Protein AF-U6D6B1-F1 (afdb_monomer_lite)

Structure (mmCIF, N/CA/C/O backbone):
data_AF-U6D6B1-F1
#
_entry.id   AF-U6D6B1-F1
#
loop_
_atom_site.group_PDB
_atom_site.id
_atom_site.type_symbol
_atom_site.label_atom_id
_atom_site.label_alt_id
_atom_site.label_comp_id
_atom_site.label_asym_id
_atom_site.label_entity_id
_atom_site.label_seq_id
_atom_site.pdbx_PDB_ins_code
_atom_site.Cartn_x
_atom_site.Cartn_y
_atom_site.Cartn_z
_atom_site.occupancy
_atom_site.B_iso_or_equiv
_atom_site.auth_seq_id
_atom_site.auth_comp_id
_atom_site.auth_asym_id
_atom_site.auth_atom_id
_atom_site.pdbx_PDB_model_num
ATOM 1 N N . VAL A 1 1 ? 8.065 -17.335 -5.864 1.00 79.75 1 VAL A N 1
ATOM 2 C CA . VAL A 1 1 ? 7.353 -16.293 -5.082 1.00 79.75 1 VAL A CA 1
ATOM 3 C C . VAL A 1 1 ? 8.291 -15.102 -4.919 1.00 79.75 1 VAL A C 1
ATOM 5 O O . VAL A 1 1 ? 9.479 -15.342 -4.735 1.00 79.75 1 VAL A O 1
ATOM 8 N N . MET A 1 2 ? 7.826 -13.860 -5.084 1.00 93.62 2 MET A N 1
ATOM 9 C CA . MET A 1 2 ? 8.678 -12.657 -5.003 1.00 93.62 2 MET A CA 1
ATOM 10 C C . MET A 1 2 ? 8.742 -12.138 -3.562 1.00 93.62 2 MET A C 1
ATOM 12 O O . MET A 1 2 ? 7.705 -12.046 -2.914 1.00 93.62 2 MET A O 1
ATOM 16 N N . GLY A 1 3 ? 9.932 -11.783 -3.073 1.00 96.44 3 GLY A N 1
ATOM 17 C CA . GLY A 1 3 ? 10.113 -11.151 -1.762 1.00 96.44 3 GLY A CA 1
ATOM 18 C C . GLY A 1 3 ? 9.714 -9.672 -1.757 1.00 96.44 3 GLY A C 1
ATOM 19 O O . GLY A 1 3 ? 9.878 -8.979 -2.766 1.00 96.44 3 GLY A O 1
ATOM 20 N N . CYS A 1 4 ? 9.185 -9.176 -0.638 1.00 96.81 4 CYS A N 1
ATOM 21 C CA . CYS A 1 4 ? 8.716 -7.793 -0.523 1.00 96.81 4 CYS A CA 1
ATOM 22 C C . CYS A 1 4 ? 9.845 -6.767 -0.653 1.00 96.81 4 CYS A C 1
ATOM 24 O O . CYS A 1 4 ? 9.621 -5.682 -1.190 1.00 96.81 4 CYS A O 1
ATOM 26 N N . THR A 1 5 ? 11.062 -7.123 -0.244 1.00 95.88 5 THR A N 1
ATOM 27 C CA . THR A 1 5 ? 12.256 -6.287 -0.419 1.00 95.88 5 THR A CA 1
ATOM 28 C C . THR A 1 5 ? 12.529 -6.012 -1.902 1.00 95.88 5 THR A C 1
ATOM 30 O O . THR A 1 5 ? 12.751 -4.870 -2.308 1.00 95.88 5 THR A O 1
ATOM 33 N N . GLU A 1 6 ? 12.471 -7.049 -2.741 1.00 96.00 6 GLU A N 1
ATOM 34 C CA . GLU A 1 6 ? 12.687 -6.921 -4.187 1.00 96.00 6 GLU A CA 1
ATOM 35 C C . GLU A 1 6 ? 11.493 -6.262 -4.890 1.00 96.00 6 GLU A C 1
ATOM 37 O O . GLU A 1 6 ? 11.683 -5.405 -5.755 1.00 96.00 6 GLU A O 1
ATOM 42 N N . ALA A 1 7 ? 10.261 -6.599 -4.492 1.00 96.25 7 ALA A N 1
ATOM 43 C CA . ALA A 1 7 ? 9.061 -5.939 -5.004 1.00 96.25 7 ALA A CA 1
ATOM 44 C C . ALA A 1 7 ? 9.116 -4.420 -4.768 1.00 96.25 7 ALA A C 1
ATOM 46 O O . ALA A 1 7 ? 8.825 -3.641 -5.680 1.00 96.25 7 ALA A O 1
ATOM 47 N N . ARG A 1 8 ? 9.581 -3.990 -3.584 1.00 95.75 8 ARG A N 1
ATOM 48 C CA . ARG A 1 8 ? 9.730 -2.567 -3.255 1.00 95.75 8 ARG A CA 1
ATOM 49 C C . ARG A 1 8 ? 10.795 -1.893 -4.100 1.00 95.75 8 ARG A C 1
ATOM 51 O O . ARG A 1 8 ? 10.483 -0.909 -4.758 1.00 95.75 8 ARG A O 1
ATOM 58 N N . ARG A 1 9 ? 11.978 -2.499 -4.247 1.00 95.50 9 ARG A N 1
ATOM 59 C CA . ARG A 1 9 ? 13.024 -1.977 -5.149 1.00 95.50 9 ARG A CA 1
ATOM 60 C C . ARG A 1 9 ? 12.543 -1.774 -6.585 1.00 95.50 9 ARG A C 1
ATOM 62 O O . ARG A 1 9 ? 12.943 -0.812 -7.240 1.00 95.50 9 ARG A O 1
ATOM 69 N N . ARG A 1 10 ? 11.710 -2.680 -7.107 1.00 95.88 10 ARG A N 1
ATOM 70 C CA . ARG A 1 10 ? 11.128 -2.543 -8.454 1.00 95.88 10 ARG A CA 1
ATOM 71 C C . ARG A 1 10 ? 10.093 -1.427 -8.528 1.00 95.88 10 ARG A C 1
ATOM 73 O O . ARG A 1 10 ? 10.027 -0.751 -9.554 1.00 95.88 10 ARG A O 1
ATOM 80 N N . CYS A 1 11 ? 9.305 -1.257 -7.471 1.00 96.69 11 CYS A N 1
ATOM 81 C CA . CYS A 1 11 ? 8.323 -0.189 -7.356 1.00 96.69 11 CYS A CA 1
ATOM 82 C C . CYS A 1 11 ? 8.991 1.186 -7.268 1.00 96.69 11 CYS A C 1
ATOM 84 O O . CYS A 1 11 ? 8.597 2.097 -7.984 1.00 96.69 11 CYS A O 1
ATOM 86 N N . ASP A 1 12 ? 10.062 1.311 -6.484 1.00 96.00 12 ASP A N 1
ATOM 87 C CA . ASP A 1 12 ? 10.779 2.575 -6.282 1.00 96.00 12 ASP A CA 1
ATOM 88 C C . ASP A 1 12 ? 11.354 3.137 -7.594 1.00 96.00 12 ASP A C 1
ATOM 90 O O . ASP A 1 12 ? 11.399 4.351 -7.793 1.00 96.00 12 ASP A O 1
ATOM 94 N N . ARG A 1 13 ? 11.754 2.247 -8.516 1.00 96.94 13 ARG A N 1
ATOM 95 C CA . ARG A 1 13 ? 12.265 2.582 -9.860 1.00 96.94 13 ARG A CA 1
ATOM 96 C C . ARG A 1 13 ? 11.173 2.937 -10.874 1.00 96.94 13 ARG A C 1
ATOM 98 O O . ARG A 1 13 ? 11.490 3.284 -12.008 1.00 96.94 13 ARG A O 1
ATOM 105 N N . ASP A 1 14 ? 9.903 2.804 -10.510 1.00 97.62 14 ASP A N 1
ATOM 106 C CA . ASP A 1 14 ? 8.755 3.111 -11.355 1.00 97.62 14 ASP A CA 1
ATOM 107 C C . ASP A 1 14 ? 7.983 4.288 -10.764 1.00 97.62 14 ASP A C 1
ATOM 109 O O . ASP A 1 14 ? 7.428 4.184 -9.676 1.00 97.62 14 ASP A O 1
ATOM 113 N N . SER A 1 15 ? 7.932 5.418 -11.469 1.00 97.38 15 SER A N 1
ATOM 114 C CA . SER A 1 15 ? 7.351 6.654 -10.927 1.00 97.38 15 SER A CA 1
ATOM 115 C C . SER A 1 15 ? 5.886 6.500 -10.511 1.00 97.38 15 SER A C 1
ATOM 117 O O . SER A 1 15 ? 5.486 7.002 -9.461 1.00 97.38 15 SER A O 1
ATOM 119 N N . ARG A 1 16 ? 5.088 5.772 -11.301 1.00 96.75 16 ARG A N 1
ATOM 120 C CA . ARG A 1 16 ? 3.670 5.528 -11.010 1.00 96.75 16 ARG A CA 1
ATOM 121 C C . ARG A 1 16 ? 3.508 4.621 -9.793 1.00 96.75 16 ARG A C 1
ATOM 123 O O . ARG A 1 16 ? 2.662 4.891 -8.944 1.00 96.75 16 ARG A O 1
ATOM 130 N N . CYS A 1 17 ? 4.322 3.574 -9.691 1.00 97.56 17 CYS A N 1
ATOM 131 C CA . CYS A 1 17 ? 4.323 2.687 -8.535 1.00 97.56 17 CYS A CA 1
ATOM 132 C C . CYS A 1 17 ? 4.779 3.404 -7.263 1.00 97.56 17 CYS A C 1
ATOM 134 O O . CYS A 1 17 ? 4.093 3.334 -6.249 1.00 97.56 17 CYS A O 1
ATOM 136 N N . ASN A 1 18 ? 5.890 4.137 -7.330 1.00 97.00 18 ASN A N 1
ATOM 137 C CA . ASN A 1 18 ? 6.439 4.891 -6.209 1.00 97.00 18 ASN A CA 1
ATOM 138 C C . ASN A 1 18 ? 5.422 5.916 -5.673 1.00 97.00 18 ASN A C 1
ATOM 140 O O . ASN A 1 18 ? 5.200 6.000 -4.465 1.00 97.00 18 ASN A O 1
ATOM 144 N N . LEU A 1 19 ? 4.706 6.619 -6.560 1.00 97.50 19 LEU A N 1
ATOM 145 C CA . LEU A 1 19 ? 3.618 7.511 -6.156 1.00 97.50 19 LEU A CA 1
ATOM 146 C C . LEU A 1 19 ? 2.484 6.759 -5.438 1.00 97.50 19 LEU A C 1
ATOM 148 O O . LEU A 1 19 ? 2.028 7.205 -4.384 1.00 97.50 19 LEU A O 1
ATOM 152 N N . ALA A 1 20 ? 2.036 5.624 -5.982 1.00 96.75 20 ALA A N 1
ATOM 153 C CA . ALA A 1 20 ? 0.993 4.806 -5.357 1.00 96.75 20 ALA A CA 1
ATOM 154 C C . ALA A 1 20 ? 1.429 4.281 -3.978 1.00 96.75 20 ALA A C 1
ATOM 156 O O . ALA A 1 20 ? 0.677 4.382 -3.010 1.00 96.75 20 ALA A O 1
ATOM 157 N N . LEU A 1 21 ? 2.669 3.800 -3.864 1.00 96.25 21 LEU A N 1
ATOM 158 C CA . LEU A 1 21 ? 3.261 3.343 -2.610 1.00 96.25 21 LEU A CA 1
ATOM 159 C C . LEU A 1 21 ? 3.382 4.483 -1.588 1.00 96.25 21 LEU A C 1
ATOM 161 O O . LEU A 1 21 ? 3.031 4.304 -0.427 1.00 96.25 21 LEU A O 1
ATOM 165 N N . SER A 1 22 ? 3.807 5.671 -2.009 1.00 97.06 22 SER A N 1
ATOM 166 C CA . SER A 1 22 ? 3.913 6.843 -1.130 1.00 97.06 22 SER A CA 1
ATOM 167 C C . SER A 1 22 ? 2.550 7.268 -0.571 1.00 97.06 22 SER A C 1
ATOM 169 O O . SER A 1 22 ? 2.423 7.562 0.622 1.00 97.06 22 SER A O 1
ATOM 171 N N . ARG A 1 23 ? 1.503 7.247 -1.408 1.00 97.62 23 ARG A N 1
ATOM 172 C CA . ARG A 1 23 ? 0.117 7.476 -0.968 1.00 97.62 23 ARG A CA 1
ATOM 173 C C . ARG A 1 23 ? -0.318 6.401 0.022 1.00 97.62 23 ARG A C 1
ATOM 175 O O . ARG A 1 23 ? -0.832 6.745 1.082 1.00 97.62 23 ARG A O 1
ATOM 182 N N . TYR A 1 24 ? -0.057 5.129 -0.273 1.00 96.31 24 TYR A N 1
ATOM 183 C CA . TYR A 1 24 ? -0.367 4.022 0.635 1.00 96.31 24 TYR A CA 1
ATOM 184 C C . TYR A 1 24 ? 0.270 4.224 2.010 1.00 96.31 24 TYR A C 1
ATOM 186 O O . TYR A 1 24 ? -0.426 4.176 3.022 1.00 96.31 24 TYR A O 1
ATOM 194 N N . LEU A 1 25 ? 1.559 4.564 2.055 1.00 95.25 25 LEU A N 1
ATOM 195 C CA . LEU A 1 25 ? 2.264 4.800 3.313 1.00 95.25 25 LEU A CA 1
ATOM 196 C C . LEU A 1 25 ? 1.706 5.992 4.108 1.00 95.25 25 LEU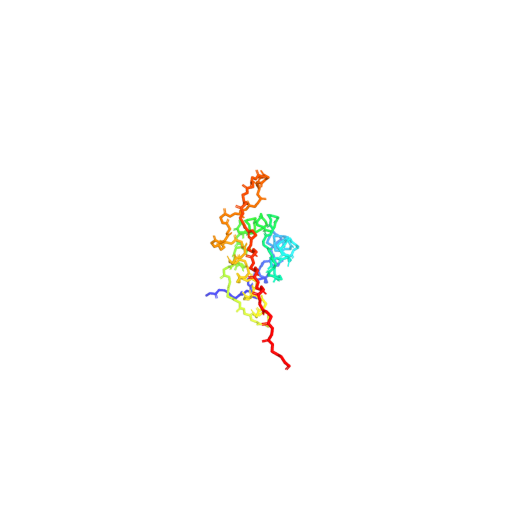 A C 1
ATOM 198 O O . LEU A 1 25 ? 1.706 5.964 5.336 1.00 95.25 25 LEU A O 1
ATOM 202 N N . THR A 1 26 ? 1.198 7.011 3.415 1.00 97.56 26 THR A N 1
ATOM 203 C CA . THR A 1 26 ? 0.657 8.231 4.028 1.00 97.56 26 THR A CA 1
ATOM 204 C C . THR A 1 26 ? -0.758 8.024 4.573 1.00 97.56 26 THR A C 1
ATOM 206 O O . THR A 1 26 ? -1.040 8.361 5.722 1.00 97.56 26 THR A O 1
ATOM 209 N N . T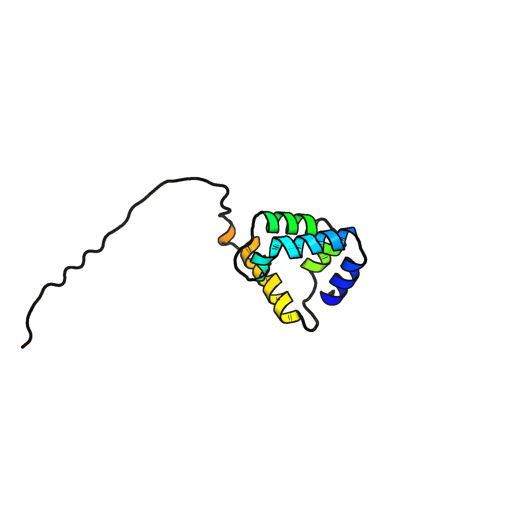YR A 1 27 ? -1.662 7.457 3.771 1.00 97.75 27 TYR A N 1
ATOM 210 C CA . TYR A 1 27 ? -3.082 7.355 4.126 1.00 97.75 27 TYR A CA 1
ATOM 211 C C . TYR A 1 27 ? -3.403 6.134 4.998 1.00 97.75 27 TYR A C 1
ATOM 213 O O . TYR A 1 27 ? -4.375 6.157 5.750 1.00 97.75 27 TYR A O 1
ATOM 221 N N . CYS A 1 28 ? -2.570 5.090 4.970 1.00 97.56 28 CYS A N 1
ATOM 222 C CA . CYS A 1 28 ? -2.807 3.859 5.725 1.00 97.56 28 CYS A CA 1
ATOM 223 C C . CYS A 1 28 ? -2.048 3.768 7.058 1.00 97.56 28 CYS A C 1
ATOM 225 O O . CYS A 1 28 ? -2.031 2.711 7.682 1.00 97.56 28 CYS A O 1
ATOM 227 N N . GLY A 1 29 ? -1.483 4.862 7.581 1.00 96.75 29 GLY A N 1
ATOM 228 C CA . GLY A 1 29 ? -0.759 4.833 8.862 1.00 96.75 29 GLY A CA 1
ATOM 229 C C . GLY A 1 29 ? -1.580 4.269 10.037 1.00 96.75 29 GLY A C 1
ATOM 230 O O . GLY A 1 29 ? -1.063 3.504 10.850 1.00 96.75 29 GLY A O 1
ATOM 231 N N . LYS A 1 30 ? -2.887 4.565 10.112 1.00 96.44 30 LYS A N 1
ATOM 232 C CA . LYS A 1 30 ? -3.783 3.995 11.144 1.00 96.44 30 LYS A CA 1
ATOM 233 C C . LYS A 1 30 ? -3.982 2.485 10.986 1.00 96.44 30 LYS A C 1
ATOM 235 O O . LYS A 1 30 ? -4.099 1.785 11.989 1.00 96.44 30 LYS A O 1
ATOM 240 N N . LEU A 1 31 ? -3.985 1.995 9.747 1.00 96.94 31 LEU A N 1
ATOM 241 C CA . LEU A 1 31 ? -4.062 0.571 9.436 1.00 96.94 31 LEU A CA 1
ATOM 242 C C . LEU A 1 31 ? -2.797 -0.150 9.903 1.00 96.94 31 LEU A C 1
ATOM 244 O O . LEU A 1 31 ? -2.890 -1.205 10.520 1.00 96.94 31 LEU A O 1
ATOM 248 N N . PHE A 1 32 ? -1.620 0.423 9.640 1.00 96.25 32 PHE A N 1
ATOM 249 C CA . PHE A 1 32 ? -0.342 -0.205 9.994 1.00 96.25 32 PHE A CA 1
ATOM 250 C C . PHE A 1 32 ? -0.191 -0.403 11.499 1.00 96.25 32 PHE A C 1
ATOM 252 O O . PHE A 1 32 ? 0.320 -1.429 11.930 1.00 96.25 32 PHE A O 1
ATOM 259 N N . ASN A 1 33 ? -0.717 0.538 12.285 1.00 95.62 33 ASN A N 1
ATOM 260 C CA . ASN A 1 33 ? -0.761 0.457 13.745 1.00 95.62 33 ASN A CA 1
ATOM 261 C C . ASN A 1 33 ? -1.905 -0.428 14.283 1.00 95.62 33 ASN A C 1
ATOM 263 O O . ASN A 1 33 ? -2.116 -0.482 15.490 1.00 95.62 33 ASN A O 1
ATOM 267 N N . GLY A 1 34 ? -2.679 -1.085 13.413 1.00 94.94 34 GLY A N 1
ATOM 268 C CA . GLY A 1 34 ? -3.748 -2.004 13.807 1.00 94.94 34 GLY A CA 1
ATOM 269 C C . GLY A 1 34 ? -5.023 -1.345 14.338 1.00 94.94 34 GLY A C 1
ATOM 270 O O . GLY A 1 34 ? -5.866 -2.050 14.889 1.00 94.94 34 GLY A O 1
ATOM 271 N N . LEU A 1 35 ? -5.191 -0.027 14.164 1.00 95.69 35 LEU A N 1
ATOM 272 C CA . LEU A 1 35 ? -6.317 0.729 14.727 1.00 95.69 35 LEU A CA 1
ATOM 273 C C . LEU A 1 35 ? -7.606 0.551 13.915 1.00 95.69 35 LEU A C 1
ATOM 275 O O . LEU A 1 35 ? -8.615 0.097 14.441 1.00 95.69 35 LEU A O 1
ATOM 279 N N . ARG A 1 36 ? -7.593 0.957 12.639 1.00 94.69 36 ARG A N 1
ATOM 280 C CA . ARG A 1 36 ? -8.735 0.834 11.715 1.00 94.69 36 ARG A CA 1
ATOM 281 C C . ARG A 1 36 ? -8.313 1.030 10.264 1.00 94.69 36 ARG A C 1
ATOM 283 O O . ARG A 1 36 ? -7.346 1.744 9.995 1.00 94.69 36 ARG A O 1
ATOM 290 N N . CYS A 1 37 ? -9.092 0.475 9.341 1.00 96.50 37 CYS A N 1
ATOM 291 C CA . CYS A 1 37 ? -9.039 0.836 7.927 1.00 96.50 37 CYS A CA 1
ATOM 292 C C . CYS A 1 37 ? -9.938 2.058 7.702 1.00 96.50 37 CYS A C 1
ATOM 294 O O . CYS A 1 37 ? -11.131 2.001 7.988 1.00 96.50 37 CYS A O 1
ATOM 296 N N . THR A 1 38 ? -9.370 3.185 7.271 1.00 96.19 38 THR A N 1
ATOM 297 C CA . THR A 1 38 ? -10.168 4.370 6.911 1.00 96.19 38 THR A CA 1
ATOM 298 C C . THR A 1 38 ? -10.643 4.270 5.466 1.00 96.19 38 THR A C 1
ATOM 300 O O . THR A 1 38 ? -10.053 3.525 4.679 1.00 96.19 38 THR A O 1
ATOM 303 N N . ASP A 1 39 ? -11.668 5.036 5.100 1.00 95.56 39 ASP A N 1
ATOM 304 C CA . ASP A 1 39 ? -12.161 5.064 3.720 1.00 95.56 39 ASP A CA 1
ATOM 305 C C . ASP A 1 39 ? -11.088 5.589 2.759 1.00 95.56 39 ASP A C 1
ATOM 307 O O . ASP A 1 39 ? -10.895 5.031 1.682 1.00 95.56 39 ASP A O 1
ATOM 311 N N . GLU A 1 40 ? -10.283 6.572 3.180 1.00 96.50 40 GLU A N 1
ATOM 312 C CA . GLU A 1 40 ? -9.155 7.064 2.380 1.00 96.50 40 GLU A CA 1
ATOM 313 C C . GLU A 1 40 ? -8.099 5.978 2.164 1.00 96.50 40 GLU A C 1
ATOM 315 O O . GLU A 1 40 ? -7.586 5.821 1.057 1.00 96.50 40 GLU A O 1
ATOM 320 N N . CYS A 1 41 ? -7.780 5.200 3.204 1.00 97.81 41 CYS A N 1
ATOM 321 C CA . CYS A 1 41 ? -6.853 4.081 3.073 1.00 97.81 41 CYS A CA 1
ATOM 322 C C . CYS A 1 41 ? -7.409 2.997 2.138 1.00 97.81 41 CYS A C 1
ATOM 324 O O . CYS A 1 41 ? -6.662 2.463 1.319 1.00 97.81 41 CYS A O 1
ATOM 326 N N . ARG A 1 42 ? -8.713 2.699 2.213 1.00 95.88 42 ARG A N 1
ATOM 327 C CA . ARG A 1 42 ? -9.370 1.718 1.339 1.00 95.88 42 ARG A CA 1
ATOM 328 C C . ARG A 1 42 ? -9.281 2.131 -0.130 1.00 95.88 42 ARG A C 1
ATOM 330 O O . ARG A 1 42 ? -8.776 1.351 -0.934 1.00 95.88 42 ARG A O 1
ATOM 337 N N . THR A 1 43 ? -9.635 3.376 -0.446 1.00 96.00 43 THR A N 1
ATOM 338 C CA . THR A 1 43 ? -9.493 3.944 -1.798 1.00 96.00 43 THR A CA 1
ATOM 339 C C . THR A 1 43 ? -8.051 3.852 -2.294 1.00 96.00 43 THR A C 1
ATOM 341 O O . THR A 1 43 ? -7.791 3.434 -3.418 1.00 96.00 43 THR A O 1
ATOM 344 N N . VAL A 1 44 ? -7.074 4.173 -1.441 1.00 96.38 44 VAL A N 1
ATOM 345 C CA . VAL A 1 44 ? -5.657 4.093 -1.818 1.00 96.38 44 VAL A CA 1
ATOM 346 C C . VAL A 1 44 ? -5.193 2.650 -2.053 1.00 96.38 44 VAL A C 1
ATOM 348 O O . VAL A 1 44 ? -4.360 2.417 -2.929 1.00 96.38 44 VAL A O 1
ATOM 351 N N . ILE A 1 45 ? -5.719 1.668 -1.316 1.00 95.31 45 ILE A N 1
ATOM 352 C CA . ILE A 1 45 ? -5.436 0.245 -1.561 1.00 95.31 45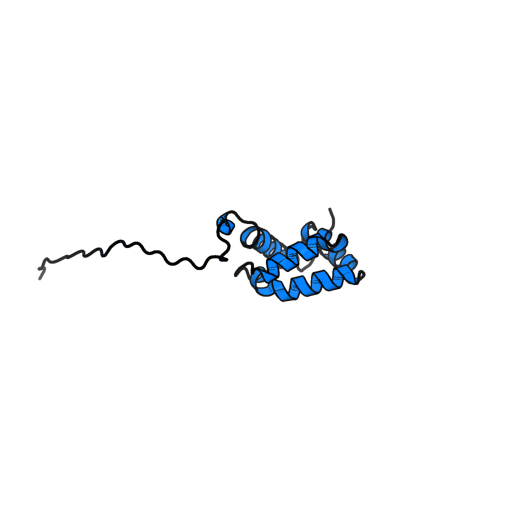 ILE A CA 1
ATOM 353 C C . ILE A 1 45 ? -5.968 -0.188 -2.932 1.00 95.31 45 ILE A C 1
ATOM 355 O O . ILE A 1 45 ? -5.273 -0.913 -3.647 1.00 95.31 45 ILE A O 1
ATOM 359 N N . GLU A 1 46 ? -7.170 0.249 -3.305 1.00 94.88 46 GLU A N 1
ATOM 360 C CA . GLU A 1 46 ? -7.769 -0.032 -4.616 1.00 94.88 46 GLU A CA 1
ATOM 361 C C . GLU A 1 46 ? -6.949 0.598 -5.752 1.00 94.88 46 GLU A C 1
ATOM 363 O O . GLU A 1 46 ? -6.561 -0.101 -6.693 1.00 94.88 46 GLU A O 1
ATOM 368 N N . ASP A 1 47 ? -6.573 1.874 -5.612 1.00 94.50 47 ASP A N 1
ATOM 369 C CA . ASP A 1 47 ? -5.687 2.574 -6.552 1.00 94.50 47 ASP A CA 1
ATOM 370 C C . ASP A 1 47 ? -4.350 1.839 -6.727 1.00 94.50 47 ASP A C 1
ATOM 372 O O . ASP A 1 47 ? -3.829 1.699 -7.838 1.00 94.50 47 ASP A O 1
ATOM 376 N N . MET A 1 48 ? -3.779 1.352 -5.622 1.00 94.19 48 MET A N 1
ATOM 377 C CA . MET A 1 48 ? -2.515 0.623 -5.625 1.00 94.19 48 MET A CA 1
ATOM 378 C C . MET A 1 48 ? -2.638 -0.716 -6.365 1.00 94.19 48 MET A C 1
ATOM 380 O O . MET A 1 48 ? -1.756 -1.064 -7.148 1.00 94.19 48 MET A O 1
ATOM 384 N N . LEU A 1 49 ? -3.740 -1.450 -6.176 1.00 93.31 49 LEU A N 1
ATOM 385 C CA . LEU A 1 49 ? -4.007 -2.707 -6.886 1.00 93.31 49 LEU A CA 1
ATOM 386 C C . LEU A 1 49 ? -4.172 -2.509 -8.401 1.00 93.31 49 LEU A C 1
ATOM 388 O O . LEU A 1 49 ? -3.822 -3.401 -9.173 1.00 93.31 49 LEU A O 1
ATOM 392 N N . ALA A 1 50 ? -4.623 -1.333 -8.842 1.00 95.19 50 ALA A N 1
ATOM 393 C CA . ALA A 1 50 ? -4.709 -0.983 -10.260 1.00 95.19 50 ALA A CA 1
ATOM 394 C C . ALA A 1 50 ? -3.342 -0.666 -10.911 1.00 95.19 50 ALA A C 1
ATOM 396 O O . ALA A 1 50 ? -3.251 -0.512 -12.135 1.00 95.19 50 ALA A O 1
ATOM 397 N N . VAL A 1 51 ? -2.260 -0.555 -10.128 1.00 95.75 51 VAL A N 1
ATOM 398 C CA . VAL A 1 51 ? -0.893 -0.352 -10.632 1.00 95.75 51 VAL A CA 1
ATOM 399 C C . VAL A 1 51 ? -0.144 -1.693 -10.640 1.00 95.75 51 VAL A C 1
ATOM 401 O O . VAL A 1 51 ? 0.201 -2.192 -9.570 1.00 95.75 51 VAL A O 1
ATOM 404 N N . PRO A 1 52 ? 0.212 -2.270 -11.809 1.00 94.06 52 PRO A N 1
ATOM 405 C CA . PRO A 1 52 ? 0.732 -3.643 -11.889 1.00 94.06 52 PRO A CA 1
ATOM 406 C C . PRO A 1 52 ? 1.948 -3.933 -11.000 1.00 94.06 52 PRO A C 1
ATOM 408 O O . PRO A 1 52 ? 2.016 -4.973 -10.354 1.00 94.06 52 PRO A O 1
ATOM 411 N N . LYS A 1 53 ? 2.913 -3.006 -10.924 1.00 93.00 53 LYS A N 1
ATOM 412 C CA . LYS A 1 53 ? 4.093 -3.167 -10.056 1.00 93.00 53 LYS A CA 1
ATOM 413 C C . LYS A 1 53 ? 3.770 -3.017 -8.569 1.00 93.00 53 LYS A C 1
ATOM 415 O O . LYS A 1 53 ? 4.480 -3.591 -7.752 1.00 93.00 53 LYS A O 1
ATOM 420 N N . ALA A 1 54 ? 2.726 -2.268 -8.223 1.00 93.88 54 ALA A N 1
ATOM 421 C CA . ALA A 1 54 ? 2.317 -2.075 -6.839 1.00 93.88 54 ALA A CA 1
ATOM 422 C C . ALA A 1 54 ? 1.423 -3.226 -6.356 1.00 93.88 54 ALA A C 1
ATOM 424 O O . ALA A 1 54 ? 1.529 -3.622 -5.202 1.00 93.88 54 ALA A O 1
ATOM 425 N N . ALA A 1 55 ? 0.644 -3.854 -7.242 1.00 92.75 55 ALA A N 1
ATOM 426 C CA . ALA A 1 55 ? -0.064 -5.097 -6.938 1.00 92.75 55 ALA A CA 1
ATOM 427 C C . ALA A 1 55 ? 0.895 -6.200 -6.441 1.00 92.75 55 ALA A C 1
ATOM 429 O O . ALA A 1 55 ? 0.590 -6.900 -5.480 1.00 92.75 55 ALA A O 1
ATOM 430 N N . LEU A 1 56 ? 2.116 -6.274 -6.992 1.00 92.50 56 LEU A N 1
ATOM 431 C CA . LEU A 1 56 ? 3.153 -7.204 -6.520 1.00 92.50 56 LEU A CA 1
ATOM 432 C C . LEU A 1 56 ? 3.575 -6.972 -5.058 1.00 92.50 56 LEU A C 1
ATOM 434 O O . LEU A 1 56 ? 4.035 -7.908 -4.410 1.00 92.50 56 LEU A O 1
ATOM 438 N N . LEU A 1 57 ? 3.436 -5.752 -4.525 1.00 93.38 57 LEU A N 1
ATOM 439 C CA . LEU A 1 57 ? 3.701 -5.463 -3.109 1.00 93.38 57 LEU A CA 1
ATOM 440 C C . LEU A 1 57 ? 2.621 -6.030 -2.185 1.00 93.38 57 LEU A C 1
ATOM 442 O O . LEU A 1 57 ? 2.903 -6.312 -1.021 1.00 93.38 57 LEU A O 1
ATOM 446 N N . ASN A 1 58 ? 1.406 -6.230 -2.693 1.00 87.19 58 ASN A N 1
ATOM 447 C CA . ASN A 1 58 ? 0.343 -6.869 -1.926 1.00 87.19 58 ASN A CA 1
ATOM 448 C C . ASN A 1 58 ? 0.563 -8.389 -1.839 1.00 87.19 58 ASN A C 1
ATOM 450 O O . ASN A 1 58 ? 0.389 -8.960 -0.762 1.00 87.19 58 ASN A O 1
ATOM 454 N N . ASP A 1 59 ? 1.064 -9.007 -2.914 1.00 89.56 59 ASP A N 1
ATOM 455 C CA . ASP A 1 59 ? 1.217 -10.468 -3.029 1.00 89.56 59 ASP A CA 1
ATOM 456 C C . ASP A 1 59 ? 2.616 -11.000 -2.673 1.00 89.56 59 ASP A C 1
ATOM 458 O O . ASP A 1 59 ? 2.853 -12.210 -2.666 1.00 89.56 59 ASP A O 1
ATOM 462 N N . CYS A 1 60 ? 3.583 -10.120 -2.401 1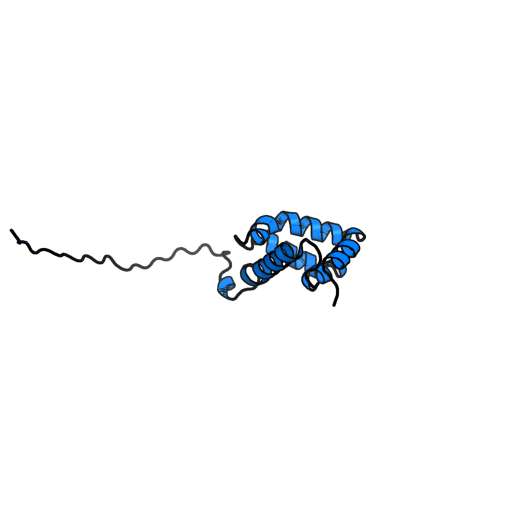.00 95.56 60 CYS A N 1
ATOM 463 C CA . CYS A 1 60 ? 4.947 -10.537 -2.082 1.00 95.56 60 CYS A CA 1
ATOM 464 C C . CYS A 1 60 ? 5.019 -11.402 -0.807 1.00 95.56 60 CYS A C 1
ATOM 466 O O . CYS A 1 60 ? 4.109 -11.419 0.017 1.00 95.56 60 CYS A O 1
ATOM 468 N N . VAL A 1 61 ? 6.130 -12.096 -0.584 1.00 97.06 61 VAL A N 1
ATOM 469 C CA . VAL A 1 61 ? 6.418 -12.773 0.690 1.00 97.06 61 VAL A CA 1
ATOM 470 C C . VAL A 1 61 ? 7.251 -11.840 1.557 1.00 97.06 61 VAL A C 1
ATOM 472 O O . VAL A 1 61 ? 8.242 -11.285 1.083 1.00 97.06 61 VAL A O 1
ATOM 475 N N . CYS A 1 62 ? 6.842 -11.641 2.811 1.00 97.19 62 CYS A N 1
ATOM 476 C CA . CYS A 1 62 ? 7.590 -10.804 3.743 1.00 97.19 62 CYS A CA 1
ATOM 477 C C . CYS A 1 62 ? 8.970 -11.416 4.012 1.00 97.19 62 CYS A C 1
ATOM 479 O O . CYS A 1 62 ? 9.082 -12.566 4.435 1.00 97.19 62 CYS A O 1
ATOM 481 N N . ASP A 1 63 ? 10.018 -10.644 3.747 1.00 96.44 63 ASP A N 1
ATOM 482 C CA . ASP A 1 63 ? 11.414 -11.056 3.833 1.00 96.44 63 ASP A CA 1
ATOM 483 C C . ASP A 1 63 ? 12.287 -9.937 4.424 1.00 96.44 63 ASP A C 1
ATOM 485 O O . ASP A 1 63 ? 11.828 -8.818 4.659 1.00 96.44 63 ASP A O 1
ATOM 489 N N . GLY A 1 64 ? 13.552 -10.255 4.702 1.00 94.38 64 GLY A N 1
ATOM 490 C CA . GLY A 1 64 ? 14.509 -9.299 5.258 1.00 94.38 64 GLY A CA 1
ATOM 491 C C . GLY A 1 64 ? 14.251 -8.930 6.724 1.00 94.38 64 GLY A C 1
ATOM 492 O O . GLY A 1 64 ? 13.558 -9.633 7.459 1.00 94.38 64 GLY A O 1
ATOM 493 N N . LEU A 1 65 ? 14.854 -7.819 7.157 1.00 93.81 65 LEU A N 1
ATOM 494 C CA . LEU A 1 65 ? 14.807 -7.346 8.550 1.00 93.81 65 LEU A CA 1
ATOM 495 C C . LEU A 1 65 ? 13.428 -6.811 8.955 1.00 93.81 65 LEU A C 1
ATOM 497 O O . LEU A 1 65 ? 13.050 -6.885 10.118 1.00 93.81 65 LEU A O 1
ATOM 501 N N . GLU A 1 66 ? 12.659 -6.301 7.995 1.00 91.94 66 GLU A N 1
ATOM 502 C CA . GLU A 1 66 ? 11.327 -5.735 8.231 1.00 91.94 66 GLU A CA 1
ATOM 503 C C . GLU A 1 66 ? 10.219 -6.794 8.202 1.00 91.94 66 GLU A C 1
ATOM 505 O O . GLU A 1 66 ? 9.038 -6.450 8.270 1.00 91.94 6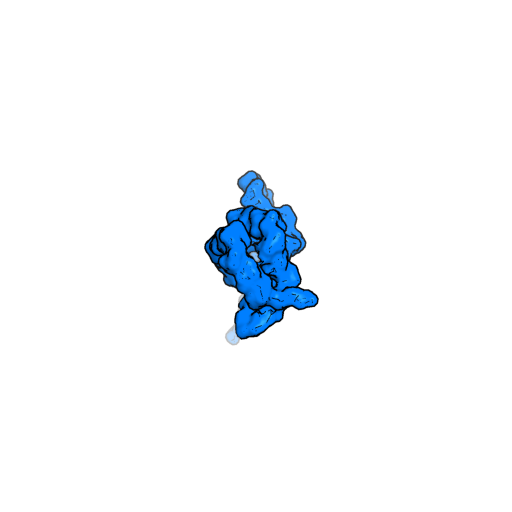6 GLU A O 1
ATOM 510 N N . ARG A 1 67 ? 10.575 -8.082 8.103 1.00 95.25 67 ARG A N 1
ATOM 511 C CA . ARG A 1 67 ? 9.617 -9.186 8.007 1.00 95.25 67 ARG A CA 1
ATOM 512 C C . ARG A 1 67 ? 8.514 -9.133 9.080 1.00 95.25 67 ARG A C 1
ATOM 514 O O . ARG A 1 67 ? 7.357 -9.199 8.669 1.00 95.25 67 ARG A O 1
ATOM 521 N N . PRO A 1 68 ? 8.799 -8.937 10.386 1.00 96.00 68 PRO A N 1
ATOM 522 C CA . PRO A 1 68 ? 7.743 -8.888 11.403 1.00 96.00 68 PRO A CA 1
ATOM 523 C C . PRO A 1 68 ? 6.745 -7.743 11.179 1.00 96.00 68 PRO A C 1
ATOM 525 O O . PRO A 1 68 ? 5.538 -7.914 11.322 1.00 96.00 68 PRO A O 1
ATOM 528 N N . ILE A 1 69 ? 7.246 -6.574 10.769 1.00 93.88 69 ILE A N 1
ATOM 529 C CA . ILE A 1 69 ? 6.418 -5.393 10.489 1.00 93.88 69 ILE A CA 1
ATOM 530 C C . ILE A 1 69 ? 5.569 -5.641 9.236 1.00 93.88 69 ILE A C 1
ATOM 532 O O . ILE A 1 69 ? 4.374 -5.359 9.227 1.00 93.88 69 ILE A O 1
ATOM 536 N N . CYS A 1 70 ? 6.168 -6.210 8.188 1.00 96.00 70 CYS A N 1
ATOM 537 C CA . CYS A 1 70 ? 5.475 -6.567 6.953 1.00 96.00 70 CYS A CA 1
ATOM 538 C C . CYS A 1 70 ? 4.330 -7.560 7.200 1.00 96.00 70 CYS A C 1
ATOM 540 O O . CYS A 1 70 ? 3.229 -7.361 6.684 1.00 96.00 70 CYS A O 1
ATOM 542 N N . GLU A 1 71 ? 4.574 -8.605 7.996 1.00 96.38 71 GLU A N 1
ATOM 543 C CA . GLU A 1 71 ? 3.564 -9.610 8.341 1.00 96.38 71 GLU A CA 1
ATOM 544 C C . GLU A 1 71 ? 2.407 -8.970 9.122 1.00 96.38 71 GLU A C 1
ATOM 546 O O . GLU A 1 71 ? 1.253 -9.130 8.726 1.00 96.38 71 GLU A O 1
ATOM 551 N N . SER A 1 72 ? 2.709 -8.142 10.130 1.00 96.50 72 SER A N 1
ATOM 552 C CA . SER A 1 72 ? 1.690 -7.412 10.898 1.00 96.50 72 SER A CA 1
ATOM 553 C C . SER A 1 72 ? 0.853 -6.467 10.029 1.00 96.50 72 SER A C 1
ATOM 555 O O . SER A 1 72 ? -0.373 -6.442 10.134 1.00 96.50 72 SER A O 1
ATOM 557 N N . VAL A 1 73 ? 1.474 -5.721 9.109 1.00 95.56 73 VAL A N 1
ATOM 558 C CA . VAL A 1 73 ? 0.746 -4.839 8.181 1.00 95.56 73 VAL A CA 1
ATOM 559 C C . VAL A 1 73 ? -0.186 -5.639 7.268 1.00 95.56 73 VAL A C 1
ATOM 561 O O . VAL A 1 73 ? -1.316 -5.210 7.022 1.00 95.56 73 VAL A O 1
ATOM 564 N N . LYS A 1 74 ? 0.249 -6.804 6.776 1.00 94.62 74 LYS A N 1
ATOM 565 C CA . LYS A 1 74 ? -0.590 -7.674 5.938 1.00 94.62 74 LYS A CA 1
ATOM 566 C C . LYS A 1 74 ? -1.763 -8.262 6.702 1.00 94.62 74 LYS A C 1
ATOM 568 O O . LYS A 1 74 ? -2.876 -8.259 6.178 1.00 94.62 74 LYS A O 1
ATOM 573 N N . GLU A 1 75 ? -1.529 -8.710 7.928 1.00 94.94 75 GLU A N 1
ATOM 574 C CA . GLU A 1 75 ? -2.584 -9.197 8.811 1.00 94.94 75 GLU A CA 1
ATOM 575 C C . GLU A 1 75 ? -3.599 -8.090 9.119 1.00 94.94 75 GLU A C 1
ATOM 577 O O . GLU A 1 75 ? -4.800 -8.276 8.921 1.00 94.94 75 GLU A O 1
ATOM 582 N N . ASN A 1 76 ? -3.125 -6.901 9.502 1.00 95.56 76 ASN A N 1
ATOM 583 C CA . ASN A 1 76 ? -3.974 -5.739 9.747 1.00 95.56 76 ASN A CA 1
ATOM 584 C C . ASN A 1 76 ? -4.804 -5.379 8.514 1.00 95.56 76 ASN A C 1
ATOM 586 O O . ASN A 1 76 ? -6.003 -5.156 8.639 1.00 95.56 76 ASN A O 1
ATOM 590 N N . ARG A 1 77 ? -4.208 -5.373 7.317 1.00 93.44 77 ARG A N 1
ATOM 591 C CA . ARG A 1 77 ? -4.934 -5.148 6.059 1.00 93.44 77 ARG A CA 1
ATOM 592 C C . ARG A 1 77 ? -6.036 -6.185 5.847 1.00 93.44 77 ARG A C 1
ATOM 594 O O . ARG A 1 77 ? -7.166 -5.802 5.556 1.00 93.44 77 ARG A O 1
ATOM 601 N N . ALA A 1 78 ? -5.722 -7.471 5.990 1.00 92.94 78 ALA A N 1
ATOM 602 C CA . ALA A 1 78 ? -6.695 -8.545 5.807 1.00 92.94 78 ALA A CA 1
ATOM 603 C C . ALA A 1 78 ? -7.852 -8.425 6.809 1.00 92.94 78 ALA A C 1
ATOM 605 O O . ALA A 1 78 ? -9.010 -8.425 6.405 1.00 92.94 78 ALA A O 1
ATOM 606 N N . ARG A 1 79 ? -7.543 -8.232 8.094 1.00 94.19 79 ARG A N 1
ATOM 607 C CA . ARG A 1 79 ? -8.529 -8.154 9.178 1.00 94.19 79 ARG A CA 1
ATOM 608 C C . ARG A 1 79 ? -9.367 -6.875 9.138 1.00 94.19 79 ARG A C 1
ATOM 610 O O . ARG A 1 79 ? -10.580 -6.943 9.288 1.00 94.19 79 ARG A O 1
ATOM 617 N N . LEU A 1 80 ? -8.736 -5.716 8.943 1.00 94.69 80 LEU A N 1
ATOM 618 C CA . LEU A 1 80 ? -9.373 -4.403 9.101 1.00 94.69 80 LEU A CA 1
ATOM 619 C C . LEU A 1 80 ? -9.955 -3.828 7.810 1.00 94.69 80 LEU A C 1
ATOM 621 O O . LEU A 1 80 ? -10.822 -2.965 7.906 1.00 94.69 80 LEU A O 1
ATOM 625 N N . CYS A 1 81 ? -9.488 -4.243 6.626 1.00 92.12 81 CYS A N 1
ATOM 626 C CA . CYS A 1 81 ? -10.036 -3.767 5.346 1.00 92.12 81 CYS A CA 1
ATOM 627 C C . CYS A 1 81 ? -10.873 -4.820 4.600 1.00 92.12 81 CYS A C 1
ATOM 629 O O . CYS A 1 81 ? -11.719 -4.431 3.795 1.00 92.12 81 CYS A O 1
ATOM 631 N N . PHE A 1 82 ? -10.690 -6.120 4.881 1.00 86.50 82 PHE A N 1
ATOM 632 C CA . PHE A 1 82 ? -11.379 -7.211 4.169 1.00 86.50 82 PHE A CA 1
ATOM 633 C C . PHE A 1 82 ? -11.965 -8.310 5.079 1.00 86.50 82 PHE A C 1
ATOM 635 O O . PHE A 1 82 ? -12.435 -9.328 4.576 1.00 86.50 82 PHE A O 1
ATOM 642 N N . GLY A 1 83 ? -11.927 -8.136 6.404 1.00 76.62 83 GLY A N 1
ATOM 643 C CA . GLY A 1 83 ? -12.438 -9.116 7.360 1.00 76.62 83 GLY A CA 1
ATOM 644 C C . GLY A 1 83 ? -13.973 -9.154 7.427 1.00 76.62 83 GLY A C 1
ATOM 645 O O . GLY A 1 83 ? -14.632 -8.198 7.012 1.00 76.62 83 GLY A O 1
ATOM 646 N N . PRO A 1 84 ? -14.554 -10.232 7.989 1.00 60.91 84 PRO A N 1
ATOM 647 C CA . PRO A 1 84 ? -16.007 -10.437 8.070 1.00 60.91 84 PRO A CA 1
ATOM 648 C C . PRO A 1 84 ? -16.753 -9.364 8.888 1.00 60.91 84 PRO A C 1
ATOM 650 O O . PRO A 1 84 ? -17.950 -9.181 8.706 1.00 60.91 84 PRO A O 1
ATOM 653 N N . GLU A 1 85 ? -16.043 -8.599 9.720 1.00 53.28 85 GLU A N 1
ATOM 654 C CA . GLU A 1 85 ? -16.579 -7.494 10.533 1.00 53.28 85 GLU A CA 1
ATOM 655 C C . GLU A 1 85 ? -16.882 -6.215 9.715 1.00 53.28 85 GLU A C 1
ATOM 657 O O . GLU A 1 85 ? -17.414 -5.241 10.239 1.00 53.28 85 GLU A O 1
ATOM 662 N N . LEU A 1 86 ? -16.551 -6.182 8.417 1.00 53.03 86 LEU A N 1
ATOM 663 C CA . LEU A 1 86 ? -16.730 -5.007 7.546 1.00 53.03 86 LEU A CA 1
ATOM 664 C C . LEU A 1 86 ? -18.005 -5.047 6.703 1.00 53.03 86 LEU A C 1
ATOM 666 O O . LEU A 1 86 ? -18.139 -4.268 5.759 1.00 53.03 86 LEU A O 1
ATOM 670 N N . GLY A 1 87 ? -18.961 -5.901 7.076 1.00 48.72 87 GLY A N 1
ATOM 671 C CA . GLY A 1 87 ? -20.360 -5.738 6.671 1.00 48.72 87 GLY A CA 1
ATOM 672 C C . GLY A 1 87 ? -20.971 -4.406 7.134 1.00 48.72 87 GLY A C 1
ATOM 673 O O . GLY A 1 87 ? -21.987 -3.992 6.588 1.00 48.72 87 GLY A O 1
ATOM 674 N N . ASN A 1 88 ? -20.319 -3.690 8.060 1.00 45.47 88 ASN A N 1
ATOM 675 C CA . ASN A 1 88 ? -20.735 -2.375 8.541 1.00 45.47 88 ASN A CA 1
ATOM 676 C C . ASN A 1 88 ? -19.656 -1.314 8.264 1.00 45.47 88 ASN A C 1
ATOM 678 O O . ASN A 1 88 ? -18.880 -0.935 9.141 1.00 45.47 88 ASN A O 1
ATOM 682 N N . GLY A 1 89 ? -19.612 -0.796 7.036 1.00 47.38 89 GLY A N 1
ATOM 683 C CA . GLY A 1 89 ? -19.005 0.513 6.789 1.00 47.38 89 GLY A CA 1
ATOM 684 C C . GLY A 1 89 ? -19.939 1.619 7.300 1.00 47.38 89 GLY A C 1
ATOM 685 O O . GLY A 1 89 ? -21.110 1.620 6.921 1.00 47.38 89 GLY A O 1
ATOM 686 N N . PRO A 1 90 ? -19.494 2.582 8.128 1.00 51.78 90 PRO A N 1
ATOM 687 C CA . PRO A 1 90 ? -20.330 3.713 8.496 1.00 51.78 90 PRO A CA 1
ATOM 688 C C . PRO A 1 90 ? -20.240 4.797 7.419 1.00 51.78 90 PRO A C 1
ATOM 690 O O . PRO A 1 90 ? -19.568 5.811 7.564 1.00 51.78 90 PRO A O 1
ATOM 693 N N . GLY A 1 91 ? -21.000 4.578 6.352 1.00 54.78 91 GLY A N 1
ATOM 694 C CA . GLY A 1 91 ? -21.731 5.633 5.666 1.00 54.78 91 GLY A CA 1
ATOM 695 C C . GLY A 1 91 ? -23.215 5.477 5.980 1.00 54.78 91 GLY A C 1
ATOM 696 O O . GLY A 1 91 ? -24.000 5.204 5.082 1.00 54.78 91 GLY A O 1
ATOM 697 N N . SER A 1 92 ? -23.614 5.552 7.252 1.00 53.53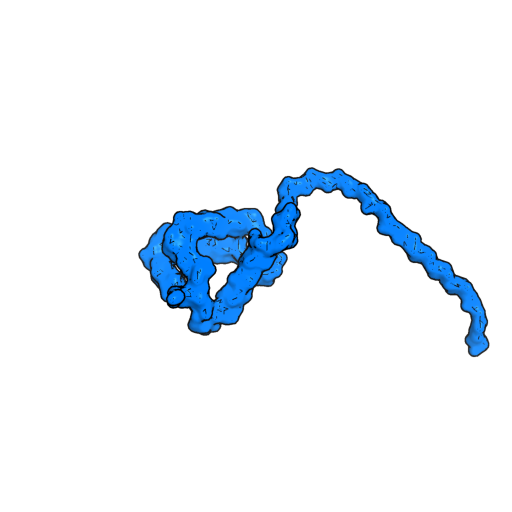 92 SER A N 1
ATOM 698 C CA . SER A 1 92 ? -25.029 5.643 7.634 1.00 53.53 92 SER A CA 1
ATOM 699 C C . SER A 1 92 ? -25.172 6.355 8.972 1.00 53.53 92 SER A C 1
ATOM 701 O O . SER A 1 92 ? -24.958 5.792 10.041 1.00 53.53 92 SER A O 1
ATOM 703 N N . SER A 1 93 ? -25.539 7.631 8.884 1.00 62.56 93 SER A N 1
ATOM 704 C CA . SER A 1 93 ? -26.349 8.288 9.900 1.00 62.56 93 SER A CA 1
ATOM 705 C C . SER A 1 93 ? -27.679 7.539 9.994 1.00 62.56 93 SER A C 1
ATOM 707 O O . SER A 1 93 ? -28.412 7.470 9.013 1.00 62.56 93 SER A O 1
ATOM 709 N N . GLY A 1 94 ? -27.975 6.970 11.155 1.00 44.03 94 GLY A N 1
ATOM 710 C CA . GLY A 1 94 ? -29.237 6.296 11.433 1.00 44.03 94 GLY A CA 1
ATOM 711 C C . GLY A 1 94 ? -29.375 6.115 12.932 1.00 44.03 94 GLY A C 1
ATOM 712 O O . GLY A 1 94 ? -28.892 5.138 13.491 1.00 44.03 94 GLY A O 1
ATOM 713 N N . SER A 1 95 ? -29.945 7.121 13.589 1.00 57.47 95 SER A N 1
ATOM 714 C CA . SER A 1 95 ? -30.515 6.978 14.923 1.00 57.47 95 SER A CA 1
ATOM 715 C C . SER A 1 95 ? -31.645 5.957 14.848 1.00 57.47 95 SER A C 1
ATOM 717 O O . SER A 1 95 ? -32.502 6.129 13.995 1.00 57.47 95 SER A O 1
ATOM 719 N N . ASP A 1 96 ? -31.648 4.950 15.718 1.00 50.31 96 ASP A N 1
ATOM 720 C CA . ASP A 1 96 ? -32.871 4.360 16.269 1.00 50.31 96 ASP A CA 1
ATOM 721 C C . ASP A 1 96 ? -32.520 3.533 17.511 1.00 50.31 96 ASP A C 1
ATOM 723 O O . ASP A 1 96 ? -31.551 2.774 17.531 1.00 50.31 96 ASP A O 1
ATOM 727 N N . GLY A 1 97 ? -33.260 3.798 18.587 1.00 53.06 97 GLY A N 1
ATOM 728 C CA . GLY A 1 97 ? -33.021 3.273 19.925 1.00 53.06 97 GLY A CA 1
ATOM 729 C C . GLY A 1 97 ? -33.682 1.926 20.225 1.00 53.06 97 GLY A C 1
ATOM 730 O O . GLY A 1 97 ? -34.470 1.395 19.448 1.00 53.06 97 GLY A O 1
ATOM 731 N N . GLY A 1 98 ? -33.368 1.439 21.424 1.00 48.22 98 GLY A N 1
ATOM 732 C CA . GLY A 1 98 ? -33.925 0.268 22.115 1.00 48.22 98 GLY A CA 1
ATOM 733 C C . GLY A 1 98 ? -32.852 -0.209 23.098 1.00 48.22 98 GLY A C 1
ATOM 734 O O . GLY A 1 98 ? -31.788 -0.602 22.639 1.00 48.22 98 GLY A O 1
ATOM 735 N N . LEU A 1 99 ? -32.871 0.127 24.393 1.00 55.34 99 LEU A N 1
ATOM 736 C CA . LEU A 1 99 ? -33.816 -0.149 25.492 1.00 55.34 99 LEU A CA 1
ATOM 737 C C . LEU A 1 99 ? -33.734 -1.593 25.997 1.00 55.34 99 LEU A C 1
ATOM 739 O O . LEU A 1 99 ? -34.509 -2.415 25.524 1.00 55.34 99 LEU A O 1
ATOM 743 N N . ASP A 1 100 ? -32.899 -1.799 27.022 1.00 50.59 100 ASP A N 1
ATOM 744 C CA . ASP A 1 100 ? -32.973 -2.849 28.053 1.00 50.59 100 ASP A CA 1
ATOM 745 C C . ASP A 1 100 ? -31.671 -2.812 28.887 1.00 50.59 100 ASP A C 1
ATOM 747 O O . ASP A 1 100 ? -30.596 -2.563 28.353 1.00 50.59 100 ASP A O 1
ATOM 751 N N . ASP A 1 101 ? -31.615 -3.001 30.200 1.00 50.97 101 ASP A N 1
ATOM 752 C CA . ASP A 1 101 ? -32.603 -2.999 31.272 1.00 50.97 101 ASP A CA 1
ATOM 753 C C . ASP A 1 101 ? -31.799 -2.784 32.571 1.00 50.97 101 ASP A C 1
ATOM 755 O O . ASP A 1 101 ? -30.676 -3.278 32.716 1.00 50.97 101 ASP A O 1
ATOM 759 N N . TYR A 1 102 ? -32.350 -2.010 33.503 1.00 51.09 102 TYR A N 1
ATOM 760 C CA . TYR A 1 102 ? -31.798 -1.843 34.846 1.00 51.09 102 TYR A CA 1
ATOM 761 C C . TYR A 1 102 ? -32.017 -3.141 35.634 1.00 51.09 102 TYR A C 1
ATOM 763 O O . TYR A 1 102 ? -33.159 -3.479 35.932 1.00 51.09 102 TYR A O 1
ATOM 771 N N . TYR A 1 103 ? -30.944 -3.841 36.008 1.00 53.84 103 TYR A N 1
ATOM 772 C CA . TYR A 1 103 ? -31.020 -4.857 37.057 1.00 53.84 103 TYR A CA 1
ATOM 773 C C . TYR A 1 103 ? -30.760 -4.196 38.407 1.00 53.84 103 TYR A C 1
ATOM 775 O O . TYR A 1 103 ? -29.626 -3.908 38.787 1.00 53.84 103 TYR A O 1
ATOM 783 N N . ASP A 1 104 ? -31.875 -3.915 39.067 1.00 55.91 104 ASP A N 1
ATOM 784 C CA . ASP A 1 104 ? -32.003 -3.716 40.500 1.00 55.91 104 ASP A CA 1
ATOM 785 C C . ASP A 1 104 ? -31.881 -5.105 41.160 1.00 55.91 104 ASP A C 1
ATOM 787 O O . ASP A 1 104 ? -32.687 -5.995 40.883 1.00 55.91 104 ASP A O 1
ATOM 791 N N . GLU A 1 105 ? -30.835 -5.332 41.955 1.00 58.78 105 GLU A N 1
ATOM 792 C CA . GLU A 1 105 ? -30.775 -6.468 42.882 1.00 58.78 105 GLU A CA 1
ATOM 793 C C . GLU A 1 105 ? -30.597 -5.912 44.297 1.00 58.78 105 GLU A C 1
ATOM 795 O O . GLU A 1 105 ? -29.483 -5.746 44.801 1.00 58.78 105 GLU A O 1
ATOM 800 N N . ASP A 1 106 ? -31.740 -5.607 44.914 1.00 53.53 106 ASP A N 1
ATOM 801 C CA . ASP A 1 106 ? -31.923 -5.520 46.358 1.00 53.53 106 ASP A CA 1
ATOM 802 C C . ASP A 1 106 ? -31.344 -6.773 47.045 1.00 53.53 106 ASP A C 1
ATOM 804 O O . ASP A 1 106 ? -31.832 -7.892 46.868 1.00 53.53 106 ASP A O 1
ATOM 808 N N . TYR A 1 107 ? -30.332 -6.574 47.887 1.00 56.12 107 TYR A N 1
ATOM 809 C CA . TYR A 1 107 ? -29.970 -7.505 48.955 1.00 56.12 107 TYR A CA 1
ATOM 810 C C . TYR A 1 107 ? -29.975 -6.744 50.285 1.00 56.12 107 TYR A C 1
ATOM 812 O O . TYR A 1 107 ? -28.931 -6.354 50.807 1.00 56.12 107 TYR A O 1
ATOM 820 N N . ASP A 1 108 ? -31.173 -6.552 50.833 1.00 54.53 108 ASP A N 1
ATOM 821 C CA . ASP A 1 108 ? -31.375 -6.496 52.279 1.00 54.53 108 ASP A CA 1
ATOM 822 C C . ASP A 1 108 ? -31.315 -7.937 52.820 1.00 54.53 108 ASP A C 1
ATOM 824 O O . ASP A 1 108 ? -32.089 -8.791 52.391 1.00 54.53 108 ASP A O 1
ATOM 828 N N . ASP A 1 109 ? -30.390 -8.229 53.736 1.00 50.69 109 ASP A N 1
ATOM 829 C CA . ASP A 1 109 ? -30.781 -8.656 55.086 1.00 50.69 109 ASP A CA 1
ATOM 830 C C . ASP A 1 109 ? -29.580 -8.641 56.043 1.00 50.69 109 ASP A C 1
ATOM 832 O O . ASP A 1 109 ? -28.436 -8.977 55.723 1.00 50.69 109 ASP A O 1
ATOM 836 N N . GLU A 1 110 ? -29.901 -8.186 57.240 1.00 54.59 110 GLU A N 1
ATOM 837 C CA . GLU A 1 110 ? -29.047 -7.836 58.351 1.00 54.59 110 GLU A CA 1
ATOM 838 C C . GLU A 1 110 ? -28.474 -9.054 59.110 1.00 54.59 110 GLU A C 1
ATOM 840 O O . GLU A 1 110 ? -28.887 -10.199 58.976 1.00 54.59 110 GLU A O 1
ATOM 845 N N . GLN A 1 111 ? -27.571 -8.731 60.041 1.00 53.72 111 GLN A N 1
ATOM 846 C CA . GLN A 1 111 ? -27.134 -9.527 61.194 1.00 53.72 111 GLN A CA 1
ATOM 847 C C . GLN A 1 111 ? -26.079 -10.618 60.982 1.00 53.72 111 GLN A C 1
ATOM 849 O O . GLN A 1 111 ? -26.379 -11.799 60.805 1.00 53.72 111 GLN A O 1
ATOM 854 N N . ARG A 1 112 ? -24.837 -10.261 61.344 1.00 53.12 112 ARG A N 1
ATOM 855 C CA . ARG A 1 112 ? -24.104 -11.061 62.336 1.00 53.12 112 ARG A CA 1
ATOM 856 C C . ARG A 1 112 ? -23.054 -10.248 63.107 1.00 53.12 112 ARG A C 1
ATOM 858 O O . ARG A 1 112 ? -21.996 -9.960 62.566 1.00 53.12 112 ARG A O 1
ATOM 865 N N . GLY A 1 113 ? -23.426 -9.933 64.355 1.00 43.59 113 GLY A N 1
ATOM 866 C CA . GLY A 1 113 ? -22.619 -9.835 65.591 1.00 43.59 113 GLY A CA 1
ATOM 867 C C . GLY A 1 113 ? -21.169 -9.385 65.523 1.00 43.59 113 GLY A C 1
ATOM 868 O O . GLY A 1 113 ? -20.342 -10.203 65.067 1.00 43.59 113 GLY A O 1
#

Sequence (113 aa):
VMGCTEARRRCDRDSRCNLALSRYLTYCGKLFNGLRCTDECRTVIEDMLAVPKAALLNDCVCDGLERPICESVKENRARLCFGPELGNGPGSSGSDGGLDDYYDEDYDDEQRG

Organism: Neovison vison (NCBI:txid452646)

pLDDT: mean 83.69, std 18.99, range [43.59, 97.81]

Secondary structure (DSSP, 8-state):
--BHHHHHHHHHTSHHHHHHHHHHHHHTHHHHTTS---HHHHHHHHHHHTSHHHHHHHHSBP-STTHHHHHHHHHHHHHHHHSGGGG--S-----------------------

Radius of gyration: 23.03 Å; chains: 1; bounding box: 49×25×78 Å

InterPro domains:
  IPR016017 GDNF/GAS1 [PF02351] (4-76)
  IPR016017 GDNF/GAS1 [SM00907] (4-81)
  IPR039596 Growth arrest-specific protein 1 [PTHR16840] (1-112)

Foldseek 3Di:
DAELVVLVVVQCVPPQSVVLVVQLVVQCPCLLVLNAQDPSNLVSVVSQCVDVSSVCNLVHQYDDPCSVSSVSSNVSCCCHVPNPVVVDDPPDDDDDDDDDDDDDDDDDDDDDD